Prote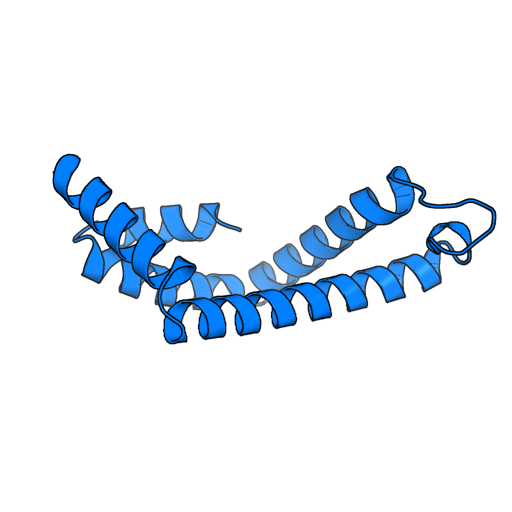in AF-G5K504-F1 (afdb_monomer_lite)

pLDDT: mean 87.92, std 6.95, range [58.88, 95.94]

Secondary structure (DSSP, 8-state):
-HHHHHHHHHHHHHHHHHSHHHHHHHHHHHHHHHHHHHHHHHHHHHHHGGGG-TTSTT---HHHHHHHHHHHHHHHHHHHHHTTHHHHHHHHHHHHHHHHHT--HHHHHHHHHTT-

Radius of gyration: 18.49 Å; chains: 1; bounding box: 39×31×50 Å

Sequence (116 aa):
MSFIYNIIGIILALLLVRFPLGQKVVSIVSDAVTKVINCGQAGLNFVFGSLADNTAATGFIFAIQTLGNIIFLSALVSLLYYAGILGFVIKWIGKGVGKLMHTSEVESFVAVANMF

Organism: NCBI:txid764299

Structure (mmCIF, N/CA/C/O backbone):
data_AF-G5K504-F1
#
_entry.id   AF-G5K504-F1
#
loop_
_atom_site.group_PDB
_atom_site.id
_atom_site.type_symbol
_atom_site.label_atom_id
_atom_site.label_alt_id
_atom_site.label_comp_id
_atom_site.label_asym_id
_atom_site.label_entity_id
_atom_site.label_seq_id
_atom_site.pdbx_PDB_ins_code
_atom_site.Cartn_x
_atom_site.Cartn_y
_atom_site.Cartn_z
_atom_site.occupancy
_atom_site.B_iso_or_equiv
_atom_site.auth_seq_id
_atom_site.auth_comp_id
_atom_site.auth_asym_id
_atom_site.auth_atom_id
_atom_site.pdbx_PDB_model_num
ATOM 1 N N . MET A 1 1 ? -6.518 5.004 30.674 1.00 58.88 1 MET A N 1
ATOM 2 C CA . MET A 1 1 ? -6.717 5.114 29.212 1.00 58.88 1 MET A CA 1
ATOM 3 C C . MET A 1 1 ? -5.556 4.499 28.422 1.00 58.88 1 MET A C 1
ATOM 5 O O . MET A 1 1 ? -5.780 3.495 27.768 1.00 58.88 1 MET A O 1
ATOM 9 N N . SER A 1 2 ? -4.314 4.998 28.547 1.00 66.94 2 SER A N 1
ATOM 10 C CA . SER A 1 2 ? -3.150 4.509 27.767 1.00 66.94 2 SER A CA 1
ATOM 11 C C . SER A 1 2 ? -2.852 2.999 27.901 1.00 66.94 2 SER A C 1
ATOM 13 O O . SER A 1 2 ? -2.562 2.327 26.917 1.00 66.94 2 SER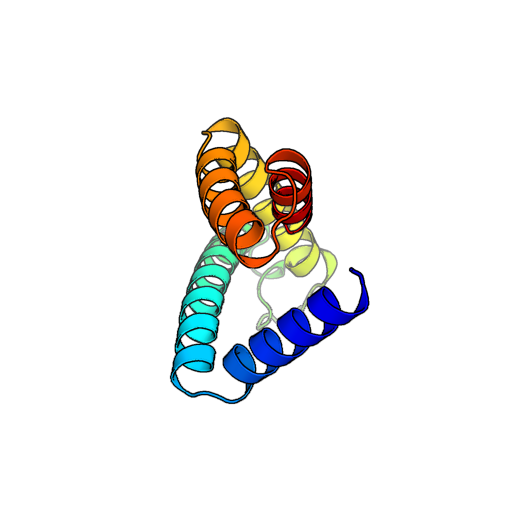 A O 1
ATOM 15 N N . PHE A 1 3 ? -3.002 2.414 29.094 1.00 70.62 3 PHE A N 1
ATOM 16 C CA . PHE A 1 3 ? -2.705 0.991 29.327 1.00 70.62 3 PHE A CA 1
ATOM 17 C C . PHE A 1 3 ? -3.627 0.017 28.559 1.00 70.62 3 PHE A C 1
ATOM 19 O O . PHE A 1 3 ? -3.169 -1.007 28.064 1.00 70.62 3 PHE A O 1
ATOM 26 N N . ILE A 1 4 ? -4.911 0.361 28.394 1.00 75.88 4 ILE A N 1
ATOM 27 C CA . ILE A 1 4 ? -5.899 -0.481 27.695 1.00 75.88 4 ILE A CA 1
ATOM 28 C C . ILE A 1 4 ? -5.608 -0.524 26.188 1.00 75.88 4 ILE A C 1
ATOM 30 O O . ILE A 1 4 ? -5.638 -1.597 25.591 1.00 75.88 4 ILE A O 1
ATOM 34 N N . TYR A 1 5 ? -5.240 0.614 25.588 1.00 78.62 5 TYR A N 1
ATOM 35 C CA . TYR A 1 5 ? -4.856 0.687 24.174 1.00 78.62 5 TYR A CA 1
ATOM 36 C C . TYR A 1 5 ? -3.645 -0.182 23.844 1.00 78.62 5 TYR A C 1
ATOM 38 O O . TYR A 1 5 ? -3.641 -0.882 22.832 1.00 78.62 5 TYR A O 1
ATOM 46 N N . ASN A 1 6 ? -2.646 -0.186 24.727 1.00 81.75 6 ASN A N 1
ATOM 47 C CA . ASN A 1 6 ? -1.465 -1.029 24.571 1.00 81.75 6 ASN A CA 1
ATOM 48 C C . ASN A 1 6 ? -1.822 -2.524 24.626 1.00 81.75 6 ASN A C 1
ATOM 50 O O . ASN A 1 6 ? -1.333 -3.298 23.807 1.00 81.75 6 ASN A O 1
ATOM 54 N N . ILE A 1 7 ? -2.722 -2.934 25.529 1.00 86.19 7 ILE A N 1
ATOM 55 C CA . ILE A 1 7 ? -3.193 -4.327 25.610 1.00 86.19 7 ILE A CA 1
ATOM 56 C C . ILE A 1 7 ? -3.951 -4.729 24.342 1.00 86.19 7 ILE A C 1
ATOM 58 O O . ILE A 1 7 ? -3.692 -5.800 23.796 1.00 86.19 7 ILE A O 1
ATOM 62 N N . ILE A 1 8 ? -4.848 -3.872 23.845 1.00 84.25 8 ILE A N 1
ATOM 63 C CA . ILE A 1 8 ? -5.575 -4.126 22.594 1.00 84.25 8 ILE A CA 1
ATOM 64 C C . ILE A 1 8 ? -4.585 -4.284 21.438 1.00 84.25 8 ILE A C 1
ATOM 66 O O . ILE A 1 8 ? -4.683 -5.258 20.699 1.00 84.25 8 ILE A O 1
ATOM 70 N N . GLY A 1 9 ? -3.594 -3.394 21.320 1.00 84.12 9 GLY A N 1
ATOM 71 C CA . GLY A 1 9 ? -2.548 -3.487 20.298 1.00 84.12 9 GLY A CA 1
ATOM 72 C C . GLY A 1 9 ? -1.769 -4.804 20.357 1.00 84.12 9 GLY A C 1
ATOM 73 O O . GLY A 1 9 ? -1.571 -5.442 19.325 1.00 84.12 9 GLY A O 1
ATOM 74 N N . ILE A 1 10 ? -1.398 -5.262 21.556 1.00 87.50 10 ILE A N 1
ATOM 75 C CA . ILE A 1 10 ? -0.690 -6.538 21.754 1.00 87.50 10 ILE A CA 1
ATOM 76 C C . ILE A 1 10 ? -1.572 -7.735 21.379 1.00 87.50 10 ILE A C 1
ATOM 78 O O . ILE A 1 10 ? -1.106 -8.643 20.691 1.00 87.50 10 ILE A O 1
ATOM 82 N N . ILE A 1 11 ? -2.843 -7.747 21.791 1.00 88.62 11 ILE A N 1
ATOM 83 C CA . ILE A 1 11 ? -3.786 -8.821 21.441 1.00 88.62 11 ILE A CA 1
ATOM 84 C C . ILE A 1 11 ? -3.985 -8.876 19.926 1.00 88.62 11 ILE A C 1
ATOM 86 O O . ILE A 1 11 ? -3.952 -9.956 19.338 1.00 88.62 11 ILE A O 1
ATOM 90 N N . LEU A 1 12 ? -4.152 -7.719 19.286 1.00 85.81 12 LEU A N 1
ATOM 91 C CA . LEU A 1 12 ? -4.371 -7.607 17.847 1.00 85.81 12 LEU A CA 1
ATOM 92 C C . LEU A 1 12 ? -3.122 -8.042 17.066 1.00 85.81 12 LEU A C 1
ATOM 94 O O . LEU A 1 12 ? -3.235 -8.810 16.113 1.00 85.81 12 LEU A O 1
ATOM 98 N N . ALA A 1 13 ? -1.928 -7.657 17.526 1.00 86.75 13 ALA A N 1
ATOM 99 C CA . ALA A 1 13 ? -0.659 -8.122 16.970 1.00 86.75 13 ALA A CA 1
ATOM 100 C C . ALA A 1 13 ? -0.489 -9.644 17.109 1.00 86.75 13 ALA A C 1
ATOM 102 O O . ALA A 1 13 ? -0.161 -10.318 16.134 1.00 86.75 13 ALA A O 1
ATOM 103 N N . LEU A 1 14 ? -0.763 -10.216 18.287 1.00 90.44 14 LEU A N 1
ATOM 104 C CA . LEU A 1 14 ? -0.698 -11.666 18.502 1.00 90.44 14 LEU A CA 1
ATOM 105 C C . LEU A 1 14 ? -1.715 -12.421 17.642 1.00 90.44 14 LEU A C 1
ATOM 107 O O . LEU A 1 14 ? -1.392 -13.479 17.105 1.00 90.44 14 LEU A O 1
ATOM 111 N N . LEU A 1 15 ? -2.921 -11.880 17.476 1.00 89.50 15 LEU A N 1
ATOM 112 C CA . LEU A 1 15 ? -3.944 -12.466 16.617 1.00 89.50 15 LEU A CA 1
ATOM 113 C C . LEU A 1 15 ? -3.494 -12.468 15.152 1.00 89.50 15 LEU A C 1
ATOM 115 O O . LEU A 1 15 ? -3.581 -13.502 14.495 1.00 89.50 15 LEU A O 1
ATOM 119 N N . LEU A 1 16 ? -2.962 -11.356 14.643 1.00 89.38 16 LEU A N 1
ATOM 120 C CA . LEU A 1 16 ? -2.509 -11.272 13.252 1.00 89.38 16 LEU A CA 1
ATOM 121 C C . LEU A 1 16 ? -1.259 -12.119 12.973 1.00 89.38 16 LEU A C 1
ATOM 123 O O . LEU A 1 16 ? -1.166 -12.724 11.908 1.00 89.38 16 LEU A O 1
ATOM 127 N N . VAL A 1 17 ? -0.321 -12.198 13.920 1.00 90.25 17 VAL A N 1
ATOM 128 C CA . VAL A 1 17 ? 0.968 -12.881 13.719 1.00 90.25 17 VAL A CA 1
ATOM 129 C C . VAL A 1 17 ? 0.908 -14.369 14.056 1.00 90.25 17 VAL A C 1
ATOM 131 O O . VAL A 1 17 ? 1.585 -15.158 13.403 1.00 90.25 17 VAL A O 1
ATOM 134 N N . ARG A 1 18 ? 0.133 -14.789 15.065 1.00 89.12 18 ARG A N 1
ATOM 135 C CA . ARG A 1 18 ? 0.176 -16.169 15.587 1.00 89.12 18 ARG A CA 1
ATOM 136 C C . ARG A 1 18 ? -1.023 -17.028 15.201 1.00 89.12 18 ARG A C 1
ATOM 138 O O . ARG A 1 18 ? -0.873 -18.247 15.148 1.00 89.12 18 ARG A O 1
ATOM 145 N N . PHE A 1 19 ? -2.193 -16.443 14.933 1.00 92.94 19 PHE A N 1
ATOM 146 C CA . PHE A 1 19 ? -3.360 -17.228 14.523 1.00 92.94 19 PHE A CA 1
ATOM 147 C C . PHE A 1 19 ? -3.392 -17.443 13.002 1.00 92.94 19 PHE A C 1
ATOM 149 O O . PHE A 1 19 ? -3.179 -16.496 12.245 1.00 92.94 19 PHE A O 1
ATOM 156 N N . PRO A 1 20 ? -3.762 -18.650 12.530 1.00 89.12 20 PRO A N 1
ATOM 157 C CA . PRO A 1 20 ? -3.780 -18.976 11.102 1.00 89.12 20 PRO A CA 1
ATOM 158 C C . PRO A 1 20 ? -4.788 -18.129 10.313 1.00 89.12 20 PRO A C 1
ATOM 160 O O . PRO A 1 20 ? -4.536 -17.771 9.166 1.00 89.12 20 PRO A O 1
ATOM 163 N N . LEU A 1 21 ? -5.917 -17.757 10.930 1.00 90.44 21 LEU A N 1
ATOM 164 C CA . LEU A 1 21 ? -6.872 -16.827 10.320 1.00 90.44 21 LEU A CA 1
ATOM 165 C C . LEU A 1 21 ? -6.274 -15.424 10.157 1.00 90.44 21 LEU A C 1
ATOM 167 O O . LEU A 1 21 ? -6.436 -14.824 9.098 1.00 90.44 21 LEU A O 1
ATOM 171 N N . GLY A 1 22 ? -5.555 -14.926 11.168 1.00 88.62 22 GLY A N 1
ATOM 172 C CA . GLY A 1 22 ? -4.886 -13.626 11.118 1.00 88.62 22 GLY A CA 1
ATOM 173 C C . GLY A 1 22 ? -3.821 -13.576 10.025 1.00 88.62 22 GLY A C 1
ATOM 174 O O . GLY A 1 22 ? -3.859 -12.697 9.168 1.00 88.62 22 GLY A O 1
ATOM 175 N N . GLN A 1 23 ? -2.955 -14.589 9.975 1.00 92.12 23 GLN A N 1
ATOM 176 C CA . GLN A 1 23 ? -1.931 -14.722 8.937 1.00 92.12 23 GLN A CA 1
ATOM 177 C C . GLN A 1 23 ? -2.534 -14.804 7.533 1.00 92.12 23 GLN A C 1
ATOM 179 O O . GLN A 1 23 ? -2.027 -14.171 6.612 1.00 92.12 23 GLN A O 1
ATOM 184 N N . LYS A 1 24 ? -3.640 -15.540 7.357 1.00 94.06 24 LYS A N 1
ATOM 185 C CA . LYS A 1 24 ? -4.325 -15.635 6.063 1.00 94.06 24 LYS A CA 1
ATOM 186 C C . LYS A 1 24 ? -4.861 -14.280 5.605 1.00 94.06 24 LYS A C 1
ATOM 188 O O . LYS A 1 24 ? -4.705 -13.937 4.438 1.00 94.06 24 LYS A O 1
ATOM 193 N N . VAL A 1 25 ? -5.470 -13.509 6.508 1.00 92.25 25 VAL A N 1
ATOM 194 C CA . VAL A 1 25 ? -5.938 -12.148 6.199 1.00 92.25 25 VAL A CA 1
ATOM 195 C C . VAL A 1 25 ? -4.763 -11.257 5.801 1.00 92.25 25 VAL A C 1
ATOM 197 O O . VAL A 1 25 ? -4.834 -10.608 4.760 1.00 92.25 25 VAL A O 1
ATOM 200 N N . VAL A 1 26 ? -3.673 -11.273 6.574 1.00 91.69 26 VAL A N 1
ATOM 201 C CA . VAL A 1 26 ? -2.458 -10.506 6.257 1.00 91.69 26 VAL A CA 1
ATOM 202 C C . VAL A 1 26 ? -1.908 -10.908 4.891 1.00 91.69 26 VAL A C 1
ATOM 204 O O . VAL A 1 26 ? -1.684 -10.034 4.065 1.00 91.69 26 VAL A O 1
ATOM 207 N N . SER A 1 27 ? -1.782 -12.207 4.608 1.00 94.12 27 SER A N 1
ATOM 208 C CA . SER A 1 27 ? -1.289 -12.714 3.322 1.00 94.12 27 SER A CA 1
ATOM 209 C C . SER A 1 27 ? -2.136 -12.231 2.150 1.00 94.12 27 SER A C 1
ATOM 211 O O . SER A 1 27 ? -1.583 -11.757 1.169 1.00 94.12 27 SER A O 1
ATOM 213 N N . ILE A 1 28 ? -3.469 -12.284 2.254 1.00 95.19 28 ILE A N 1
ATOM 214 C CA . ILE A 1 28 ? -4.364 -11.819 1.180 1.00 95.19 28 ILE A CA 1
ATOM 215 C C . ILE A 1 28 ? -4.150 -10.327 0.898 1.00 95.19 28 ILE A C 1
ATOM 217 O O . ILE A 1 28 ? -4.116 -9.913 -0.262 1.00 95.19 28 ILE A O 1
ATOM 221 N N . VAL A 1 29 ? -4.009 -9.518 1.951 1.00 92.50 29 VAL A N 1
ATOM 222 C CA . VAL A 1 29 ? -3.751 -8.079 1.817 1.00 92.50 29 VAL A CA 1
ATOM 223 C C . VAL A 1 29 ? -2.364 -7.839 1.220 1.00 92.50 29 VAL A C 1
ATOM 225 O O . VAL A 1 29 ? -2.239 -7.054 0.283 1.00 92.50 29 VAL A O 1
ATOM 228 N N . SER A 1 30 ? -1.338 -8.545 1.699 1.00 93.81 30 SER A N 1
ATOM 229 C CA . SER A 1 30 ? 0.021 -8.478 1.158 1.00 93.81 30 SER A CA 1
ATOM 230 C C . SER A 1 30 ? 0.058 -8.846 -0.323 1.00 93.81 30 SER A C 1
ATOM 232 O O . SER A 1 30 ? 0.602 -8.083 -1.113 1.00 93.81 30 SER A O 1
ATOM 234 N N . ASP A 1 31 ? -0.598 -9.933 -0.728 1.00 95.94 31 ASP A N 1
ATOM 235 C CA . ASP A 1 31 ? -0.664 -10.369 -2.125 1.00 95.94 31 ASP A CA 1
ATOM 236 C C . ASP A 1 31 ? -1.358 -9.329 -3.014 1.00 95.94 31 ASP A C 1
ATOM 238 O O . ASP A 1 31 ? -0.954 -9.106 -4.158 1.00 95.94 31 ASP A O 1
ATOM 242 N N . ALA A 1 32 ? -2.399 -8.666 -2.502 1.00 93.50 32 ALA A N 1
ATOM 243 C CA . ALA A 1 32 ? -3.065 -7.578 -3.211 1.00 93.50 32 ALA A CA 1
ATOM 244 C C . ALA A 1 32 ? -2.129 -6.374 -3.409 1.00 93.50 32 ALA A C 1
ATOM 246 O O . ALA A 1 32 ? -2.039 -5.851 -4.521 1.00 93.50 32 ALA A O 1
ATOM 247 N N . VAL A 1 33 ? -1.387 -5.974 -2.371 1.00 91.38 33 VAL A N 1
ATOM 248 C CA . VAL A 1 33 ? -0.384 -4.899 -2.459 1.00 91.38 33 VAL A CA 1
ATOM 249 C C . VAL A 1 33 ? 0.732 -5.277 -3.433 1.00 91.38 33 VAL A C 1
ATOM 251 O O . VAL A 1 33 ? 1.094 -4.475 -4.292 1.00 91.38 33 VAL A O 1
ATOM 254 N N . THR A 1 34 ? 1.230 -6.513 -3.386 1.00 93.62 34 THR A N 1
ATOM 255 C CA . THR A 1 34 ? 2.254 -7.004 -4.317 1.00 93.62 34 THR A CA 1
ATOM 256 C C . THR A 1 34 ? 1.772 -6.962 -5.765 1.00 93.62 34 THR A C 1
ATOM 258 O O . THR A 1 34 ? 2.525 -6.546 -6.641 1.00 93.62 34 THR A O 1
ATOM 261 N N . LYS A 1 35 ? 0.510 -7.313 -6.046 1.00 94.38 35 LYS A N 1
ATOM 262 C CA . LYS A 1 35 ? -0.059 -7.178 -7.401 1.00 94.38 35 LYS A CA 1
ATOM 263 C C . LYS A 1 35 ? -0.041 -5.732 -7.888 1.00 94.38 35 LYS A C 1
ATOM 265 O O . LYS A 1 35 ? 0.324 -5.493 -9.034 1.00 94.38 35 LYS A O 1
ATOM 270 N N . VAL A 1 36 ? -0.390 -4.781 -7.023 1.00 93.12 36 VAL A N 1
ATOM 271 C CA . VAL A 1 36 ? -0.338 -3.348 -7.347 1.00 93.12 36 VAL A CA 1
ATOM 272 C C . VAL A 1 36 ? 1.098 -2.906 -7.637 1.00 93.12 36 VAL A C 1
ATOM 274 O O . VAL A 1 36 ? 1.340 -2.248 -8.647 1.00 93.12 36 VAL A O 1
ATOM 277 N N . ILE A 1 37 ? 2.062 -3.317 -6.811 1.00 91.69 37 ILE A N 1
ATOM 278 C CA . ILE A 1 37 ? 3.489 -3.032 -7.029 1.00 91.69 37 ILE A CA 1
ATOM 279 C C . ILE A 1 37 ? 3.968 -3.616 -8.368 1.00 91.69 37 ILE A C 1
ATOM 281 O O . ILE A 1 37 ? 4.671 -2.940 -9.117 1.00 91.69 37 ILE A O 1
ATOM 285 N N . ASN A 1 38 ? 3.539 -4.830 -8.721 1.00 92.56 38 ASN A N 1
ATOM 286 C CA . ASN A 1 38 ? 3.892 -5.463 -9.994 1.00 92.56 38 ASN A CA 1
ATOM 287 C C . ASN A 1 38 ? 3.338 -4.699 -11.210 1.00 92.56 38 ASN A C 1
ATOM 289 O O . ASN A 1 38 ? 3.992 -4.656 -12.252 1.00 92.56 38 ASN A O 1
ATOM 293 N N . CYS A 1 39 ? 2.171 -4.055 -11.092 1.00 93.44 39 CYS A N 1
ATOM 294 C CA . CYS A 1 39 ? 1.680 -3.136 -12.124 1.00 93.44 39 CYS A CA 1
ATOM 295 C C . CYS A 1 39 ? 2.605 -1.918 -12.285 1.00 93.44 39 CYS A C 1
ATOM 297 O O . CYS A 1 39 ? 2.884 -1.512 -13.412 1.00 93.44 39 CYS A O 1
ATOM 299 N N . GLY A 1 40 ? 3.120 -1.374 -11.178 1.00 92.56 40 GLY A N 1
ATOM 300 C CA . GLY A 1 40 ? 4.128 -0.310 -11.195 1.00 92.56 40 GLY A CA 1
ATOM 301 C C . GLY A 1 40 ? 5.411 -0.739 -11.901 1.00 92.56 40 GLY A C 1
ATOM 302 O O . GLY A 1 40 ? 5.884 -0.042 -12.798 1.00 92.56 40 GLY A O 1
ATOM 303 N N . GLN A 1 41 ? 5.903 -1.943 -11.598 1.00 91.31 41 GLN A N 1
ATOM 304 C CA . GLN A 1 41 ? 7.078 -2.519 -12.254 1.00 91.31 41 GLN A CA 1
ATOM 305 C C . GLN A 1 41 ? 6.895 -2.654 -13.774 1.00 91.31 41 GLN A C 1
ATOM 307 O O . GLN A 1 41 ? 7.822 -2.369 -14.530 1.00 91.31 41 GLN A O 1
ATOM 312 N N . ALA A 1 42 ? 5.704 -3.034 -14.248 1.00 92.56 42 ALA A N 1
ATOM 313 C CA . ALA A 1 42 ? 5.413 -3.075 -15.683 1.00 92.56 42 ALA A CA 1
ATOM 314 C C . ALA A 1 42 ? 5.521 -1.683 -16.337 1.00 92.56 42 ALA A C 1
ATOM 316 O O . ALA A 1 42 ? 6.054 -1.561 -17.440 1.00 92.56 42 ALA A O 1
ATOM 317 N N . GLY A 1 43 ? 5.084 -0.628 -15.640 1.00 93.12 43 GLY A N 1
ATOM 318 C CA . GLY A 1 43 ? 5.265 0.759 -16.075 1.00 93.12 43 GLY A CA 1
ATOM 319 C C . GLY A 1 43 ? 6.734 1.189 -16.109 1.00 93.12 43 GLY A C 1
ATOM 320 O O . GLY A 1 43 ? 7.167 1.824 -17.068 1.00 93.12 43 GLY A O 1
ATOM 321 N N . LEU A 1 44 ? 7.533 0.793 -15.115 1.00 93.62 44 LEU A N 1
ATOM 322 C CA . LEU A 1 44 ? 8.974 1.069 -15.107 1.00 93.62 44 LEU A CA 1
ATOM 323 C C . LEU A 1 44 ? 9.699 0.358 -16.248 1.00 93.62 44 LEU A C 1
ATOM 325 O O . LEU A 1 44 ? 10.534 0.974 -16.905 1.00 93.62 44 LEU A O 1
ATOM 329 N N . ASN A 1 45 ? 9.342 -0.894 -16.536 1.00 92.75 45 ASN A N 1
ATOM 330 C CA . ASN A 1 45 ? 9.885 -1.636 -17.674 1.00 92.75 45 ASN A CA 1
ATOM 331 C C . ASN A 1 45 ? 9.523 -0.971 -19.010 1.00 92.75 45 ASN A C 1
ATOM 333 O O . ASN A 1 45 ? 10.345 -0.951 -19.922 1.00 92.75 45 ASN A O 1
ATOM 337 N N . PHE A 1 46 ? 8.326 -0.389 -19.127 1.00 93.56 46 PHE A N 1
ATOM 338 C CA . PHE A 1 46 ? 7.928 0.376 -20.311 1.00 93.56 46 PHE A CA 1
ATOM 339 C C . PHE A 1 46 ? 8.770 1.649 -20.500 1.00 93.56 46 PHE A C 1
ATOM 341 O O . PHE A 1 46 ? 9.169 1.952 -21.621 1.00 93.56 46 PHE A O 1
ATOM 348 N N . VAL A 1 47 ? 9.067 2.380 -19.419 1.00 94.62 47 VAL A N 1
ATOM 349 C CA . VAL A 1 47 ? 9.814 3.651 -19.486 1.00 94.62 47 VAL A CA 1
ATOM 350 C C . VAL A 1 47 ? 11.328 3.441 -19.604 1.00 94.62 47 VAL A C 1
ATOM 352 O O . VAL A 1 47 ? 11.984 4.126 -20.384 1.00 94.62 47 VAL A O 1
ATOM 355 N N . PHE A 1 48 ? 11.892 2.517 -18.824 1.00 92.75 48 PHE A N 1
ATOM 356 C CA . PHE A 1 48 ? 13.340 2.354 -18.645 1.00 92.75 48 PHE A CA 1
ATOM 357 C C . PHE A 1 48 ? 13.907 1.064 -19.259 1.00 92.75 48 PHE A C 1
ATOM 359 O O . PHE A 1 48 ? 15.125 0.867 -19.244 1.00 92.75 48 PHE A O 1
ATOM 366 N N . GLY A 1 49 ? 13.066 0.181 -19.806 1.00 90.50 49 GLY A N 1
ATOM 367 C CA . GLY A 1 49 ? 13.505 -1.051 -20.462 1.00 90.50 49 GLY A CA 1
ATOM 368 C C . GLY A 1 49 ? 14.361 -1.929 -19.548 1.00 90.50 49 GLY A C 1
ATOM 369 O O . GLY A 1 49 ? 13.997 -2.200 -18.405 1.00 90.50 49 GLY A O 1
ATOM 370 N N . SER A 1 50 ? 15.534 -2.340 -20.037 1.00 89.69 50 SER A N 1
ATOM 371 C CA . SER A 1 50 ? 16.457 -3.216 -19.303 1.00 89.69 50 SER A CA 1
ATOM 372 C C . SER A 1 50 ? 17.032 -2.598 -18.026 1.00 89.69 50 SER A C 1
ATOM 374 O O . SER A 1 50 ? 17.519 -3.334 -17.179 1.00 89.69 50 SER A O 1
ATOM 376 N N . LEU A 1 51 ? 16.979 -1.272 -17.847 1.00 89.12 51 LEU A N 1
ATOM 377 C CA . LEU A 1 51 ? 17.447 -0.637 -16.608 1.00 89.12 51 LEU A CA 1
ATOM 378 C C . LEU A 1 51 ? 16.468 -0.837 -15.435 1.00 89.12 51 LEU A C 1
ATOM 380 O O . LEU A 1 51 ? 16.853 -0.699 -14.274 1.00 89.12 51 LEU A O 1
ATOM 384 N N . ALA A 1 52 ? 15.203 -1.151 -15.722 1.00 88.56 52 ALA A N 1
ATOM 385 C CA . ALA A 1 52 ? 14.225 -1.532 -14.705 1.00 88.56 52 ALA A CA 1
ATOM 386 C C . ALA A 1 52 ? 14.231 -3.045 -14.416 1.00 88.56 52 ALA A C 1
ATOM 388 O O . ALA A 1 52 ? 13.565 -3.480 -13.478 1.00 88.56 52 ALA A O 1
ATOM 389 N N . ASP A 1 53 ? 14.999 -3.832 -15.176 1.00 87.94 53 ASP A N 1
ATOM 390 C CA . ASP A 1 53 ? 15.092 -5.280 -15.028 1.00 87.94 53 ASP A CA 1
ATOM 391 C C . ASP A 1 53 ? 16.241 -5.678 -14.090 1.00 87.94 53 ASP A C 1
ATOM 393 O O . ASP A 1 53 ? 17.420 -5.473 -14.372 1.00 87.94 53 ASP A O 1
ATOM 397 N N . ASN A 1 54 ? 15.884 -6.315 -12.977 1.00 83.12 54 ASN A N 1
ATOM 398 C CA . ASN A 1 54 ? 16.828 -6.852 -11.995 1.00 83.12 54 ASN A CA 1
ATOM 399 C C . ASN A 1 54 ? 17.698 -7.995 -12.478 1.00 83.12 54 ASN A C 1
ATOM 401 O O . ASN A 1 54 ? 18.714 -8.296 -11.854 1.00 83.12 54 ASN A O 1
ATOM 405 N N . THR A 1 55 ? 17.262 -8.661 -13.537 1.00 85.31 55 THR A N 1
ATOM 406 C CA . THR A 1 55 ? 17.943 -9.813 -14.117 1.00 85.31 55 THR A CA 1
ATOM 407 C C . THR A 1 55 ? 18.869 -9.414 -15.261 1.00 85.31 55 THR A C 1
ATOM 409 O O . THR A 1 55 ? 19.676 -10.228 -15.709 1.00 85.31 55 THR A O 1
ATOM 412 N N . ALA A 1 56 ? 18.807 -8.154 -15.705 1.00 85.38 56 ALA A N 1
ATOM 413 C CA . ALA A 1 56 ? 19.710 -7.623 -16.711 1.00 85.38 56 ALA A CA 1
ATOM 414 C C . ALA A 1 56 ? 21.150 -7.532 -16.180 1.00 85.38 56 ALA A C 1
ATOM 416 O O . ALA A 1 56 ? 21.397 -7.461 -14.977 1.00 85.38 56 ALA A O 1
ATOM 417 N N . ALA A 1 57 ? 22.121 -7.456 -17.095 1.00 83.62 57 ALA A N 1
ATOM 418 C CA . ALA A 1 57 ? 23.540 -7.318 -16.752 1.00 83.62 57 ALA A CA 1
ATOM 419 C C . ALA A 1 57 ? 23.850 -6.060 -15.914 1.00 83.62 57 ALA A C 1
ATOM 421 O O . ALA A 1 57 ? 24.864 -6.008 -15.222 1.00 83.62 57 ALA A O 1
ATOM 422 N N . THR A 1 58 ? 22.972 -5.055 -15.964 1.00 84.38 58 THR A N 1
ATOM 423 C CA . THR A 1 58 ? 23.027 -3.844 -15.135 1.00 84.38 58 THR A CA 1
ATOM 424 C C . THR A 1 58 ? 22.689 -4.095 -13.663 1.00 84.38 58 THR A C 1
ATOM 426 O O . THR A 1 58 ? 23.025 -3.265 -12.821 1.00 84.38 58 THR A O 1
ATOM 429 N N . GLY A 1 59 ? 22.050 -5.224 -13.343 1.00 87.00 59 GLY A N 1
ATOM 430 C CA . GLY A 1 59 ? 21.608 -5.581 -12.000 1.00 87.00 59 GLY A CA 1
ATOM 431 C C . GLY A 1 59 ? 20.499 -4.675 -11.457 1.00 87.00 59 GLY A C 1
ATOM 432 O O . GLY A 1 59 ? 19.851 -3.924 -12.188 1.00 87.00 59 GLY A O 1
ATOM 433 N N . PHE A 1 60 ? 20.282 -4.746 -10.142 1.00 90.69 60 PHE A N 1
ATOM 434 C CA . PHE A 1 60 ? 19.298 -3.919 -9.443 1.00 90.69 60 PHE A CA 1
ATOM 435 C C . PHE A 1 60 ? 19.749 -2.452 -9.377 1.00 90.69 60 PHE A C 1
ATOM 437 O O . PHE A 1 60 ? 20.699 -2.108 -8.670 1.00 90.69 60 PHE A O 1
ATOM 444 N N . ILE A 1 61 ? 19.026 -1.568 -10.071 1.00 93.81 61 ILE A N 1
ATOM 445 C CA . ILE A 1 61 ? 19.249 -0.118 -10.026 1.00 93.81 61 ILE A CA 1
ATOM 446 C C . ILE A 1 61 ? 18.244 0.507 -9.058 1.00 93.81 61 ILE A C 1
ATOM 448 O O . ILE A 1 61 ? 17.091 0.775 -9.405 1.00 93.81 61 ILE A O 1
ATOM 452 N N . PHE A 1 62 ? 18.713 0.806 -7.844 1.00 90.94 62 PHE A N 1
ATOM 453 C CA . PHE A 1 62 ? 17.893 1.373 -6.768 1.00 90.94 62 PHE A CA 1
ATOM 454 C C . PHE A 1 62 ? 17.101 2.618 -7.198 1.00 90.94 62 PHE A C 1
ATOM 456 O O . PHE A 1 62 ? 15.911 2.735 -6.906 1.00 90.94 62 PHE A O 1
ATOM 463 N N . ALA A 1 63 ? 17.753 3.537 -7.918 1.00 93.00 63 ALA A N 1
ATOM 464 C CA . ALA A 1 63 ? 17.146 4.797 -8.338 1.00 93.00 63 ALA A CA 1
ATOM 465 C C . ALA A 1 63 ? 15.967 4.613 -9.305 1.00 93.00 63 ALA A C 1
ATOM 467 O O . ALA A 1 63 ? 15.078 5.453 -9.341 1.00 93.00 63 ALA A O 1
ATOM 468 N N . ILE A 1 64 ? 15.941 3.529 -10.079 1.00 92.56 64 ILE A N 1
ATOM 469 C CA . ILE A 1 64 ? 14.869 3.277 -11.044 1.00 92.56 64 ILE A CA 1
ATOM 470 C C . ILE A 1 64 ? 13.761 2.478 -10.383 1.00 92.56 64 ILE A C 1
ATOM 472 O O . ILE A 1 64 ? 12.595 2.831 -10.495 1.00 92.56 64 ILE A O 1
ATOM 476 N N . GLN A 1 65 ? 14.111 1.429 -9.654 1.00 90.75 65 GLN A N 1
ATOM 477 C CA . GLN A 1 65 ? 13.114 0.472 -9.194 1.00 90.75 65 GLN A CA 1
ATOM 478 C C . GLN A 1 65 ? 12.466 0.885 -7.882 1.00 90.75 65 GLN A C 1
ATOM 480 O O . GLN A 1 65 ? 11.242 0.924 -7.785 1.00 90.75 65 GLN A O 1
ATOM 485 N N . THR A 1 66 ? 13.269 1.262 -6.885 1.00 92.31 66 THR A N 1
ATOM 486 C CA . THR A 1 66 ? 12.731 1.710 -5.598 1.00 92.31 66 THR A CA 1
ATOM 487 C C . THR A 1 66 ? 12.048 3.059 -5.759 1.00 92.31 66 THR A C 1
ATOM 489 O O . THR A 1 66 ? 10.866 3.189 -5.444 1.00 92.31 66 THR A O 1
ATOM 492 N N . LEU A 1 67 ? 12.763 4.064 -6.282 1.00 95.25 67 LEU A N 1
ATOM 493 C CA . LEU A 1 67 ? 12.187 5.407 -6.427 1.00 95.25 67 LEU A CA 1
ATOM 494 C C . LEU A 1 67 ? 11.065 5.425 -7.471 1.00 95.25 67 LEU A C 1
ATOM 496 O O . LEU A 1 67 ? 10.060 6.098 -7.264 1.00 95.25 67 LEU A O 1
ATOM 500 N N . GLY A 1 68 ? 11.183 4.646 -8.550 1.00 94.25 68 GLY A N 1
ATOM 501 C CA . GLY A 1 68 ? 10.121 4.515 -9.544 1.00 94.25 68 GLY A CA 1
ATOM 502 C C . GLY A 1 68 ? 8.839 3.919 -8.967 1.00 94.25 68 GLY A C 1
ATOM 503 O O . GLY A 1 68 ? 7.757 4.459 -9.205 1.00 94.25 68 GLY A O 1
ATOM 504 N N . ASN A 1 69 ? 8.940 2.876 -8.137 1.00 92.06 69 ASN A N 1
ATOM 505 C CA . ASN A 1 69 ? 7.770 2.337 -7.445 1.00 92.06 69 ASN A CA 1
ATOM 506 C C . ASN A 1 69 ? 7.174 3.339 -6.448 1.00 92.06 69 ASN A C 1
ATOM 508 O O . ASN A 1 69 ? 5.953 3.404 -6.331 1.00 92.06 69 ASN A O 1
ATOM 512 N N . ILE A 1 70 ? 7.991 4.158 -5.774 1.00 94.06 70 ILE A N 1
ATOM 513 C CA . ILE A 1 70 ? 7.492 5.245 -4.913 1.00 94.06 70 ILE A CA 1
ATOM 514 C C . ILE A 1 70 ? 6.679 6.254 -5.735 1.00 94.06 70 ILE A C 1
ATOM 516 O O . ILE A 1 70 ? 5.579 6.627 -5.325 1.00 94.06 70 ILE A O 1
ATOM 520 N N . ILE A 1 71 ? 7.176 6.671 -6.904 1.00 94.75 71 ILE A N 1
ATOM 521 C CA . ILE A 1 71 ? 6.464 7.595 -7.805 1.00 94.75 71 ILE A CA 1
ATOM 522 C C . ILE A 1 71 ? 5.134 6.985 -8.263 1.00 94.75 71 ILE A C 1
ATOM 524 O O . ILE A 1 71 ? 4.098 7.648 -8.190 1.00 94.75 71 ILE A O 1
ATOM 528 N N . PHE A 1 72 ? 5.140 5.717 -8.680 1.00 94.88 72 PHE A N 1
ATOM 529 C CA . PHE A 1 72 ? 3.928 5.000 -9.080 1.00 94.88 72 PHE A CA 1
ATOM 530 C C . PHE A 1 72 ? 2.896 4.933 -7.948 1.00 94.88 72 PHE A C 1
ATOM 532 O O . PHE A 1 72 ? 1.736 5.293 -8.153 1.00 94.88 72 PHE A O 1
ATOM 539 N N . LEU A 1 73 ? 3.311 4.518 -6.747 1.00 93.44 73 LEU A N 1
ATOM 540 C CA . LEU A 1 73 ? 2.420 4.431 -5.589 1.00 93.44 73 LEU A CA 1
ATOM 541 C C . LEU A 1 73 ? 1.869 5.804 -5.204 1.00 93.44 73 LEU A C 1
ATOM 543 O O . LEU A 1 73 ? 0.680 5.920 -4.929 1.00 93.44 73 LEU A O 1
ATOM 547 N N . SER A 1 74 ? 2.690 6.852 -5.263 1.00 93.38 74 SER A N 1
ATOM 548 C CA . SER A 1 74 ? 2.262 8.223 -4.963 1.00 93.38 74 SER A CA 1
ATOM 549 C C . SER A 1 74 ? 1.198 8.710 -5.951 1.00 93.38 74 SER A C 1
ATOM 551 O O . SER A 1 74 ? 0.181 9.278 -5.550 1.00 93.38 74 SER A O 1
ATOM 553 N N . ALA A 1 75 ? 1.389 8.442 -7.246 1.00 95.19 75 ALA A N 1
ATOM 554 C CA . ALA A 1 75 ? 0.410 8.760 -8.281 1.00 95.19 75 ALA A CA 1
ATOM 555 C C . ALA A 1 75 ? -0.892 7.960 -8.105 1.00 95.19 75 ALA A C 1
ATOM 557 O O . ALA A 1 75 ? -1.981 8.520 -8.231 1.00 95.19 75 ALA A O 1
ATOM 558 N N . LEU A 1 76 ? -0.794 6.673 -7.760 1.00 94.62 76 LEU A N 1
ATOM 559 C CA . LEU A 1 76 ? -1.951 5.820 -7.497 1.00 94.62 76 LEU A CA 1
ATOM 560 C C . LEU A 1 76 ? -2.738 6.284 -6.266 1.00 94.62 76 LEU A C 1
ATOM 562 O O . LEU A 1 76 ? -3.957 6.403 -6.338 1.00 94.62 76 LEU A O 1
ATOM 566 N N . VAL A 1 77 ? -2.067 6.566 -5.149 1.00 92.31 77 VAL A N 1
ATOM 567 C CA . VAL A 1 77 ? -2.715 7.068 -3.927 1.00 92.31 77 VAL A CA 1
ATOM 568 C C . VAL A 1 77 ? -3.390 8.409 -4.203 1.00 92.31 77 VAL A C 1
ATOM 570 O O . VAL A 1 77 ? -4.549 8.582 -3.834 1.00 92.31 77 VAL A O 1
ATOM 573 N N . SER A 1 78 ? -2.724 9.316 -4.926 1.00 93.88 78 SER A N 1
ATOM 574 C CA . SER A 1 78 ? -3.311 10.591 -5.359 1.00 93.88 78 SER A CA 1
ATOM 575 C C . SER A 1 78 ? -4.574 10.384 -6.205 1.00 93.88 78 SER A C 1
ATOM 577 O O . SER A 1 78 ? -5.610 10.999 -5.943 1.00 93.88 78 SER A O 1
ATOM 579 N N . LEU A 1 79 ? -4.540 9.445 -7.156 1.00 95.44 79 LEU A N 1
ATOM 580 C CA . LEU A 1 79 ? -5.701 9.077 -7.967 1.00 95.44 79 LEU A CA 1
ATOM 581 C C . LEU A 1 79 ? -6.843 8.505 -7.115 1.00 95.44 79 LEU A C 1
ATOM 583 O O . LEU A 1 79 ? -7.992 8.907 -7.283 1.00 95.44 79 LEU A O 1
ATOM 587 N N . LEU A 1 80 ? -6.550 7.586 -6.192 1.00 93.69 80 LEU A N 1
ATOM 588 C CA . LEU A 1 80 ? -7.547 6.983 -5.299 1.00 93.69 80 LEU A CA 1
ATOM 589 C C . LEU A 1 80 ? -8.149 8.001 -4.327 1.00 93.69 80 LEU A C 1
ATOM 591 O O . LEU A 1 80 ? -9.325 7.888 -3.968 1.00 93.69 80 LEU A O 1
ATOM 595 N N . TYR A 1 81 ? -7.353 8.983 -3.905 1.00 91.25 81 TYR A N 1
ATOM 596 C CA . TYR A 1 81 ? -7.806 10.099 -3.087 1.00 91.25 81 TYR A CA 1
ATOM 597 C C . TYR A 1 81 ? -8.747 11.005 -3.881 1.00 91.25 81 TYR A C 1
ATOM 599 O O . TYR A 1 81 ? -9.865 11.261 -3.438 1.00 91.25 81 TYR A O 1
ATOM 607 N N . TYR A 1 82 ? -8.346 11.412 -5.089 1.00 94.06 82 TYR A N 1
ATOM 608 C CA . TYR A 1 82 ? -9.174 12.220 -5.986 1.00 94.06 82 TYR A CA 1
ATOM 609 C C . TYR A 1 82 ? -10.482 11.514 -6.374 1.00 94.06 82 TYR A C 1
ATOM 611 O O . TYR A 1 82 ? -11.545 12.129 -6.373 1.00 94.06 82 TYR A O 1
ATOM 619 N N . ALA A 1 83 ? -10.432 10.205 -6.631 1.00 95.94 83 ALA A N 1
ATOM 620 C CA . ALA A 1 83 ? -11.605 9.387 -6.936 1.00 95.94 83 ALA A CA 1
ATOM 621 C C . ALA A 1 83 ? -12.529 9.147 -5.724 1.00 95.94 83 ALA A C 1
ATOM 623 O O . ALA A 1 83 ? -13.600 8.561 -5.874 1.00 95.94 83 ALA A O 1
ATOM 624 N N . GLY A 1 84 ? -12.124 9.542 -4.511 1.00 92.81 84 GLY A N 1
ATOM 625 C CA . GLY A 1 84 ? -12.895 9.350 -3.279 1.00 92.81 84 GLY A CA 1
ATOM 626 C C . GLY A 1 84 ? -12.872 7.923 -2.714 1.00 92.81 84 GLY A C 1
ATOM 627 O O . GLY A 1 84 ? -13.454 7.676 -1.654 1.00 92.81 84 GLY A O 1
ATOM 628 N N . ILE A 1 85 ? -12.170 6.986 -3.362 1.00 93.81 85 ILE A N 1
ATOM 629 C CA . ILE A 1 85 ? -12.047 5.590 -2.914 1.00 93.81 85 ILE A CA 1
ATOM 630 C C . ILE A 1 85 ? -11.295 5.533 -1.584 1.00 93.81 85 ILE A C 1
ATOM 632 O O . ILE A 1 85 ? -11.742 4.866 -0.650 1.00 93.81 85 ILE A O 1
ATOM 636 N N . LEU A 1 86 ? -10.184 6.269 -1.469 1.00 89.81 86 LEU A N 1
ATOM 637 C CA . LEU A 1 86 ? -9.382 6.266 -0.246 1.00 89.81 86 LEU A CA 1
ATOM 638 C C . LEU A 1 86 ? -10.180 6.830 0.937 1.00 89.81 86 LEU A C 1
ATOM 640 O O . LEU A 1 86 ? -10.213 6.227 2.006 1.00 89.81 86 LEU A O 1
ATOM 644 N N . GLY A 1 87 ? -10.915 7.925 0.721 1.00 88.44 87 GLY A N 1
ATOM 645 C CA . GLY A 1 87 ? -11.797 8.506 1.737 1.00 88.44 87 GLY A CA 1
ATOM 646 C C . GLY A 1 87 ? -12.901 7.545 2.193 1.00 88.44 87 GLY A C 1
ATOM 647 O O . GLY A 1 87 ? -13.183 7.451 3.390 1.00 88.44 87 GLY A O 1
ATOM 648 N N . PHE A 1 88 ? -13.492 6.780 1.268 1.00 91.81 88 PHE A N 1
ATOM 649 C CA . PHE A 1 88 ? -14.463 5.735 1.602 1.00 91.81 88 PHE A CA 1
ATOM 650 C C . PHE A 1 88 ? -13.842 4.651 2.493 1.00 91.81 88 PHE A C 1
ATOM 652 O O . PHE A 1 88 ? -14.407 4.323 3.538 1.00 91.81 88 PHE A O 1
ATOM 659 N N . VAL A 1 89 ? -12.664 4.135 2.129 1.00 90.62 89 VAL A N 1
ATOM 660 C CA . VAL A 1 89 ? -11.949 3.105 2.901 1.00 90.62 89 VAL A CA 1
ATOM 661 C C . VAL A 1 89 ? -11.578 3.613 4.297 1.00 90.62 89 VAL A C 1
ATOM 663 O O . VAL A 1 89 ? -11.911 2.960 5.290 1.00 90.62 89 VAL A O 1
ATOM 666 N N . ILE A 1 90 ? -10.976 4.804 4.394 1.00 89.50 90 ILE A N 1
ATOM 667 C CA . ILE A 1 90 ? -10.582 5.424 5.670 1.00 89.50 90 ILE A CA 1
ATOM 668 C C . ILE A 1 90 ? -11.797 5.586 6.585 1.00 89.50 90 ILE A C 1
ATOM 670 O O . ILE A 1 90 ? -11.719 5.274 7.771 1.00 89.50 90 ILE A O 1
ATOM 674 N N . LYS A 1 91 ? -12.948 6.014 6.054 1.00 87.88 91 LYS A N 1
ATOM 675 C CA . LYS A 1 91 ? -14.175 6.179 6.846 1.00 87.88 91 LYS A CA 1
ATOM 676 C C . LYS A 1 91 ? -14.647 4.865 7.471 1.00 87.88 91 LYS A C 1
ATOM 678 O O . LYS A 1 91 ? -15.042 4.854 8.637 1.00 87.88 91 LYS A O 1
ATOM 683 N N . TRP A 1 92 ? -14.628 3.765 6.721 1.00 89.94 92 TRP A N 1
ATOM 684 C CA . TRP A 1 92 ? -15.066 2.463 7.233 1.00 89.94 92 TRP A CA 1
ATOM 685 C C . TRP A 1 92 ? -14.090 1.879 8.251 1.00 89.94 92 TRP A C 1
ATOM 687 O O . TRP A 1 92 ? -14.523 1.425 9.312 1.00 89.94 92 TRP A O 1
ATOM 697 N N . ILE A 1 93 ? -12.787 1.948 7.973 1.00 87.56 93 ILE A N 1
ATOM 698 C CA . ILE A 1 93 ? -11.754 1.483 8.907 1.00 87.56 93 ILE A CA 1
ATOM 699 C C . ILE A 1 93 ? -11.769 2.346 10.173 1.00 87.56 93 ILE A C 1
ATOM 701 O O . ILE A 1 93 ? -11.827 1.805 11.274 1.00 87.56 93 ILE A O 1
ATOM 705 N N . GLY A 1 94 ? -11.814 3.672 10.034 1.00 85.75 94 GLY A N 1
ATOM 706 C CA . GLY A 1 94 ? -11.868 4.621 11.147 1.00 85.75 94 GLY A CA 1
ATOM 707 C C . GLY A 1 94 ? -13.077 4.397 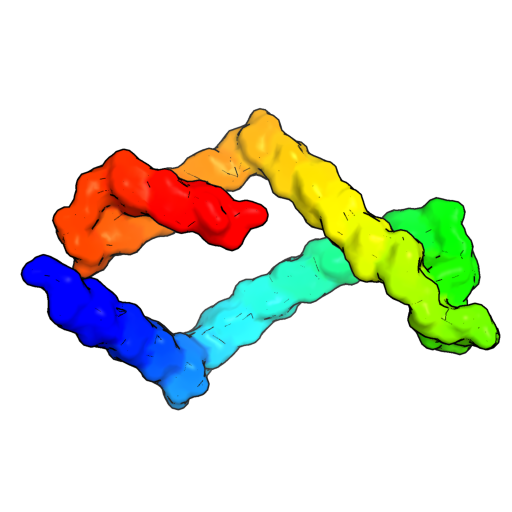12.052 1.00 85.75 94 GLY A C 1
ATOM 708 O O . GLY A 1 94 ? -12.936 4.421 13.270 1.00 85.75 94 GLY A O 1
ATOM 709 N N . LYS A 1 95 ? -14.249 4.071 11.492 1.00 85.88 95 LYS A N 1
ATOM 710 C CA . LYS A 1 95 ? -15.422 3.678 12.293 1.00 85.88 95 LYS A CA 1
ATOM 711 C C . LYS A 1 95 ? -15.235 2.350 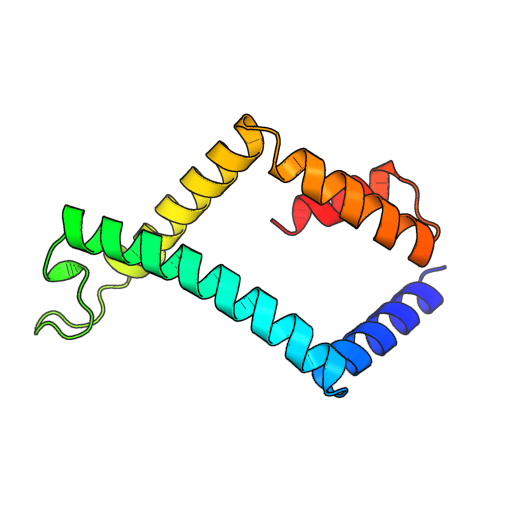13.025 1.00 85.88 95 LYS A C 1
ATOM 713 O O . LYS A 1 95 ? -15.689 2.222 14.160 1.00 85.88 95 LYS A O 1
ATOM 718 N N . GLY A 1 96 ? -14.596 1.362 12.397 1.00 87.38 96 GLY A N 1
ATOM 719 C CA . GLY A 1 96 ? -14.300 0.072 13.027 1.00 87.38 96 GLY A CA 1
ATOM 720 C C . GLY A 1 96 ? -13.316 0.211 14.188 1.00 87.38 96 GLY A C 1
ATOM 721 O O . GLY A 1 96 ? -13.596 -0.238 15.299 1.00 87.38 96 GLY A O 1
ATOM 722 N N . VAL A 1 97 ? -12.201 0.903 13.945 1.00 82.88 97 VAL A N 1
ATOM 723 C CA . VAL A 1 97 ? -11.172 1.186 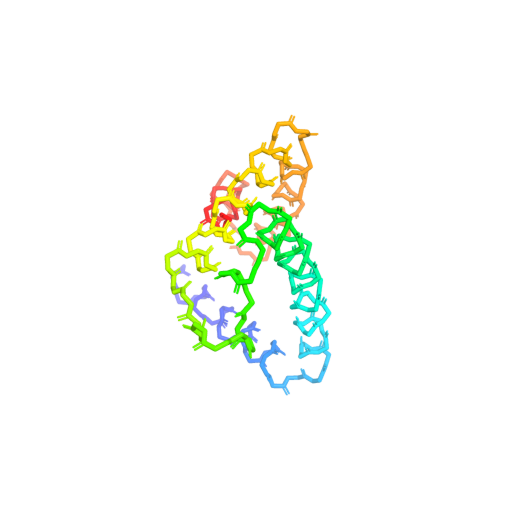14.953 1.00 82.88 97 VAL A CA 1
ATOM 724 C C . VAL A 1 97 ? -11.731 2.072 16.060 1.00 82.88 97 VAL A C 1
ATOM 726 O O . VAL A 1 97 ? -11.557 1.742 17.227 1.00 82.88 97 VAL A O 1
ATOM 729 N N . GLY A 1 98 ? -12.468 3.133 15.725 1.00 82.88 98 GLY A N 1
ATOM 730 C CA . GLY A 1 98 ? -13.068 4.036 16.710 1.00 82.88 98 GLY A CA 1
ATOM 731 C C . GLY A 1 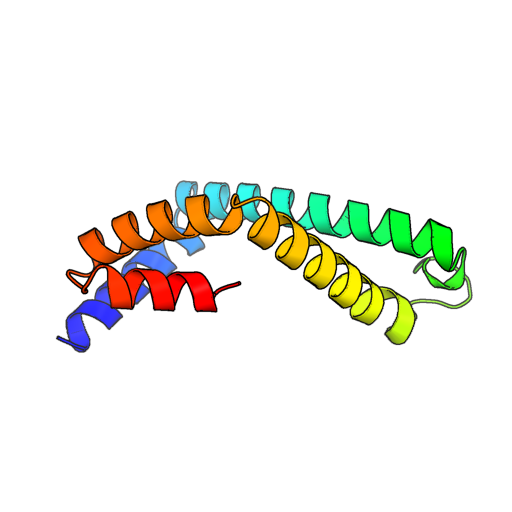98 ? -14.045 3.333 17.648 1.00 82.88 98 GLY A C 1
ATOM 732 O O . GLY A 1 98 ? -14.031 3.584 18.849 1.00 82.88 98 GLY A O 1
ATOM 733 N N . LYS A 1 99 ? -14.828 2.369 17.142 1.00 82.25 99 LYS A N 1
ATOM 734 C CA . LYS A 1 99 ? -15.673 1.514 17.992 1.00 82.25 99 LYS A CA 1
ATOM 735 C C . LYS A 1 99 ? -14.863 0.600 18.907 1.00 82.25 99 LYS A C 1
ATOM 737 O O . LYS A 1 99 ? -15.245 0.424 20.056 1.00 82.25 99 LYS A O 1
ATOM 742 N N . LEU A 1 100 ? -13.772 0.017 18.412 1.00 79.69 100 LEU A N 1
ATOM 743 C CA . LEU A 1 100 ? -12.926 -0.881 19.204 1.00 79.69 100 LEU A CA 1
ATOM 744 C C . LEU A 1 100 ? -12.143 -0.127 20.288 1.00 79.69 100 LEU A C 1
ATOM 746 O O . LEU A 1 100 ? -11.946 -0.636 21.387 1.00 79.69 100 LEU A O 1
ATOM 750 N N . MET A 1 101 ? -11.710 1.089 19.966 1.00 76.38 101 MET A N 1
ATOM 751 C CA . MET A 1 101 ? -10.861 1.925 20.807 1.00 76.38 101 MET A CA 1
ATOM 752 C C . MET A 1 101 ? -11.661 2.915 21.671 1.00 76.38 101 MET A C 1
ATOM 754 O O . MET A 1 101 ? -11.104 3.499 22.588 1.00 76.38 101 MET A O 1
ATOM 758 N N . HIS A 1 102 ? -12.961 3.118 21.439 1.00 78.81 102 HIS A N 1
ATOM 759 C CA . HIS A 1 102 ? -13.735 4.185 22.100 1.00 78.81 102 HIS A CA 1
ATOM 760 C C . HIS A 1 102 ? -13.097 5.585 21.934 1.00 78.81 102 HIS A C 1
ATOM 762 O O . HIS A 1 102 ? -13.234 6.458 22.792 1.00 78.81 102 HIS A O 1
ATOM 768 N N . THR A 1 103 ? -12.389 5.801 20.825 1.00 79.94 103 THR A N 1
ATOM 769 C CA . THR A 1 103 ? -11.814 7.093 20.432 1.00 79.94 103 THR A CA 1
ATOM 770 C C . THR A 1 103 ? -12.822 7.896 19.621 1.00 79.94 103 THR A C 1
ATOM 772 O O . THR A 1 103 ? -13.778 7.343 19.068 1.00 79.94 103 THR A O 1
ATOM 775 N N . SER A 1 104 ? -12.628 9.213 19.522 1.00 76.81 104 SER A N 1
ATOM 776 C CA . SER A 1 104 ? -13.520 10.032 18.696 1.00 76.81 104 SER A CA 1
ATOM 777 C C . SER A 1 104 ? -13.447 9.611 17.218 1.00 76.81 104 SER A C 1
ATOM 779 O O . SER A 1 104 ? -12.414 9.127 16.739 1.00 76.81 104 SER A O 1
ATOM 781 N N . GLU A 1 105 ? -14.544 9.787 16.465 1.00 71.88 105 GLU A N 1
ATOM 782 C CA . GLU A 1 105 ? -14.555 9.476 15.022 1.00 71.88 105 GLU A CA 1
ATOM 783 C C . GLU A 1 105 ? -13.481 10.279 14.268 1.00 71.88 105 GLU A C 1
ATOM 785 O O . GLU A 1 105 ? -12.882 9.767 13.325 1.00 71.88 105 GLU A O 1
ATOM 790 N N . VAL A 1 106 ? -13.188 11.502 14.726 1.00 74.62 106 VAL A N 1
ATOM 791 C CA . VAL A 1 106 ? -12.175 12.390 14.139 1.00 74.62 106 VAL A CA 1
ATOM 792 C C . VAL A 1 106 ? -10.757 11.878 14.406 1.00 74.62 106 VAL A C 1
ATOM 794 O O . VAL A 1 106 ? -9.974 11.769 13.466 1.00 74.62 106 VAL A O 1
ATOM 797 N N . GLU A 1 107 ? -10.424 11.491 15.643 1.00 75.25 107 GLU A N 1
ATOM 798 C CA . GLU A 1 107 ? -9.106 10.910 15.962 1.00 75.25 107 GLU A CA 1
ATOM 799 C C . GLU A 1 107 ? -8.867 9.602 15.208 1.00 75.25 107 GLU A C 1
ATOM 801 O O . GLU A 1 107 ? -7.779 9.368 14.689 1.00 75.25 107 GLU A O 1
ATOM 806 N N . SER A 1 108 ? -9.901 8.766 15.101 1.00 76.75 108 SER A N 1
ATOM 807 C CA . SER A 1 108 ? -9.817 7.474 14.415 1.00 76.75 108 SER A CA 1
ATOM 808 C C . SER A 1 108 ? -9.674 7.649 12.903 1.00 76.75 108 SER A C 1
ATOM 810 O O . SER A 1 108 ? -8.930 6.913 12.261 1.00 76.75 108 SER A O 1
ATOM 812 N N . PHE A 1 109 ? -10.350 8.646 12.326 1.00 80.56 109 PHE A N 1
ATOM 813 C CA . PHE A 1 109 ? -10.198 9.008 10.920 1.00 80.56 109 PHE A CA 1
ATOM 814 C C . PHE A 1 109 ? -8.782 9.505 10.618 1.00 80.56 109 PHE A C 1
ATOM 816 O O . PHE A 1 109 ? -8.159 9.012 9.682 1.00 80.56 109 PHE A O 1
ATOM 823 N N . VAL A 1 110 ? -8.252 10.430 11.427 1.00 78.31 110 VAL A N 1
ATOM 824 C CA . VAL A 1 110 ? -6.894 10.974 11.250 1.00 78.31 110 VAL A CA 1
ATOM 825 C C . VAL A 1 110 ? -5.839 9.883 11.430 1.00 78.31 110 VAL A C 1
ATOM 827 O O . VAL A 1 110 ? -4.917 9.785 10.626 1.00 78.31 110 VAL A O 1
ATOM 830 N N . ALA A 1 111 ? -5.995 9.020 12.436 1.00 80.06 111 ALA A N 1
ATOM 831 C CA . ALA A 1 111 ? -5.080 7.907 12.668 1.00 80.06 111 ALA A CA 1
ATOM 832 C C . ALA A 1 111 ? -5.021 6.943 11.475 1.00 80.06 111 ALA A C 1
ATOM 834 O O . ALA A 1 111 ? -3.934 6.534 11.082 1.00 80.06 111 ALA A O 1
ATOM 835 N N . VAL A 1 112 ? -6.168 6.609 10.876 1.00 79.12 112 VAL A N 1
ATOM 836 C CA . VAL A 1 112 ? -6.227 5.728 9.700 1.00 79.12 112 VAL A CA 1
ATOM 837 C C . VAL A 1 112 ? -5.727 6.434 8.441 1.00 79.12 112 VAL A C 1
ATOM 839 O O . VAL A 1 112 ? -5.044 5.809 7.638 1.00 79.12 112 VAL A O 1
ATOM 842 N N . ALA A 1 113 ? -6.030 7.721 8.262 1.00 78.94 113 ALA A N 1
ATOM 843 C CA . ALA A 1 113 ? -5.538 8.497 7.126 1.00 78.94 113 ALA A CA 1
ATOM 844 C C . ALA A 1 113 ? -4.003 8.581 7.110 1.00 78.94 113 ALA A C 1
ATOM 846 O O . ALA A 1 113 ? -3.410 8.445 6.049 1.00 78.94 113 ALA A O 1
ATOM 847 N N . ASN A 1 114 ? -3.368 8.719 8.278 1.00 84.75 114 ASN A N 1
ATOM 848 C CA . ASN A 1 114 ? -1.909 8.783 8.415 1.00 84.75 114 ASN A CA 1
ATOM 849 C C . ASN A 1 114 ? -1.184 7.442 8.183 1.00 84.75 114 ASN A C 1
ATOM 851 O O . ASN A 1 114 ? 0.043 7.419 8.170 1.00 84.75 114 ASN A O 1
ATOM 855 N N . MET A 1 115 ? -1.904 6.320 8.070 1.00 80.06 115 MET A N 1
ATOM 856 C CA . MET A 1 115 ? -1.293 5.014 7.780 1.00 80.06 115 MET A CA 1
ATOM 857 C C . MET A 1 115 ? -0.928 4.827 6.300 1.00 80.06 115 MET A C 1
ATOM 859 O O . MET A 1 115 ? -0.197 3.886 5.989 1.00 80.06 115 MET A O 1
ATOM 863 N N . PHE A 1 116 ? -1.472 5.664 5.413 1.00 72.38 116 PHE A N 1
ATOM 864 C CA . PHE A 1 116 ? -1.292 5.607 3.961 1.00 72.38 116 PHE A CA 1
ATOM 865 C C . PHE A 1 116 ? -0.329 6.693 3.485 1.00 72.38 116 PHE A C 1
ATOM 867 O O . PHE A 1 116 ? 0.413 6.404 2.521 1.00 72.38 116 PHE A O 1
#

Foldseek 3Di:
DVVVVVVVVVVLVCCLPPPPVNVVVVVVVVVVVVVQLVVLLVVLCVVPPLQSPCPHPNHDDCCSNVVSSVVSVVVVVVVCVVVCVLVVVLQVQLVVVCVVVVNDSVVSSVVSVVVD

InterPro domains:
  IPR002668 Concentrative nucleoside transporter N-terminal domain [PF01773] (8-51)
  IPR008276 Concentrative nucleoside transporter [PTHR10590] (8-116)